Protein AF-A0A7W1CA05-F1 (afdb_monomer_lite)

Secondary structure (DSSP, 8-state):
----TGGGT-----TTSTTTTGGG-STTSPPHHHHHHHHHHHHHHHHHHHHHHHHHHHHT--THHHHS---TT-S-TTS--THHHHHHHHHHHHHHTTTT--

Structure (mmCIF, N/CA/C/O backbone):
data_AF-A0A7W1CA05-F1
#
_entry.id   AF-A0A7W1CA05-F1
#
loop_
_atom_site.group_PDB
_atom_site.id
_atom_site.type_symbol
_atom_site.label_atom_id
_atom_site.label_alt_id
_atom_site.label_comp_id
_atom_site.label_asym_id
_atom_site.label_entity_id
_atom_site.label_seq_id
_atom_site.pdbx_PDB_ins_code
_atom_site.Cartn_x
_atom_site.Cartn_y
_atom_site.Cartn_z
_atom_site.occupancy
_atom_site.B_iso_or_equiv
_atom_site.auth_seq_id
_atom_site.auth_comp_id
_atom_site.auth_asym_id
_atom_site.auth_atom_id
_atom_site.pdbx_PDB_model_num
ATOM 1 N N . GLY A 1 1 ? 8.935 6.451 24.392 1.00 70.25 1 GLY A N 1
ATOM 2 C CA . GLY A 1 1 ? 7.791 5.521 24.387 1.00 70.25 1 GLY A CA 1
ATOM 3 C C . GLY A 1 1 ? 8.316 4.125 24.158 1.00 70.25 1 GLY A C 1
ATOM 4 O O . GLY A 1 1 ? 8.818 3.866 23.077 1.00 70.25 1 GLY A O 1
ATOM 5 N N . HIS A 1 2 ? 8.286 3.274 25.184 1.00 82.38 2 HIS A N 1
ATOM 6 C CA . HIS A 1 2 ? 8.896 1.938 25.146 1.00 82.38 2 HIS A CA 1
ATOM 7 C C . HIS A 1 2 ? 7.951 0.838 24.633 1.00 82.38 2 HIS A C 1
ATOM 9 O O . HIS A 1 2 ? 8.392 -0.291 24.457 1.00 82.38 2 HIS A O 1
ATOM 15 N N . GLY A 1 3 ? 6.674 1.142 24.365 1.00 87.56 3 GLY A N 1
ATOM 16 C CA . GLY A 1 3 ? 5.739 0.153 23.835 1.00 87.56 3 GLY A CA 1
ATOM 17 C C . GLY A 1 3 ? 4.300 0.642 23.695 1.00 87.56 3 GLY A C 1
ATOM 18 O O . GLY A 1 3 ? 3.984 1.804 23.945 1.00 87.56 3 GLY A O 1
ATOM 19 N N . GLY A 1 4 ? 3.450 -0.295 23.286 1.00 88.56 4 GLY A N 1
ATOM 20 C CA . GLY A 1 4 ? 2.000 -0.190 23.147 1.00 88.56 4 GLY A CA 1
ATOM 21 C C . GLY A 1 4 ? 1.459 -1.535 22.656 1.00 88.56 4 GLY A C 1
ATOM 22 O O . GLY A 1 4 ? 2.209 -2.287 22.033 1.00 88.56 4 GLY A O 1
ATOM 23 N N . CYS A 1 5 ? 0.189 -1.849 22.931 1.00 90.50 5 CYS A N 1
ATOM 24 C CA . CYS A 1 5 ? -0.400 -3.162 22.626 1.00 90.50 5 CYS A CA 1
ATOM 25 C C . CYS A 1 5 ? -0.138 -3.567 21.165 1.00 90.50 5 CYS A C 1
ATOM 27 O O . CYS A 1 5 ? 0.569 -4.539 20.918 1.00 90.50 5 CYS A O 1
ATOM 29 N N . MET A 1 6 ? -0.570 -2.733 20.209 1.00 90.25 6 MET A N 1
ATOM 30 C CA . MET A 1 6 ? -0.407 -2.995 18.770 1.00 90.25 6 MET A CA 1
ATOM 31 C C . MET A 1 6 ? 1.051 -2.962 18.300 1.00 90.25 6 MET A C 1
ATOM 33 O O . MET A 1 6 ? 1.402 -3.640 17.339 1.00 90.25 6 MET A O 1
ATOM 37 N N . GLN A 1 7 ? 1.912 -2.189 18.967 1.00 91.06 7 GLN A N 1
ATOM 38 C CA . GLN A 1 7 ? 3.330 -2.084 18.610 1.00 91.06 7 GLN A CA 1
ATOM 39 C C . GLN A 1 7 ? 4.095 -3.371 18.952 1.00 91.06 7 GLN A C 1
ATOM 41 O O . GLN A 1 7 ? 4.997 -3.757 18.216 1.00 91.06 7 GLN A O 1
ATOM 46 N N . MET A 1 8 ? 3.710 -4.043 20.041 1.00 91.94 8 MET A N 1
ATOM 47 C CA . MET A 1 8 ? 4.299 -5.312 20.485 1.00 91.94 8 MET A CA 1
ATOM 48 C C . MET A 1 8 ? 3.576 -6.546 19.919 1.00 91.94 8 MET A C 1
ATOM 50 O O . MET A 1 8 ? 3.854 -7.665 20.338 1.00 91.94 8 MET A O 1
ATOM 54 N N . GLY A 1 9 ? 2.640 -6.359 18.982 1.00 90.19 9 GLY A N 1
ATOM 55 C CA . GLY A 1 9 ? 1.868 -7.450 18.376 1.00 90.19 9 GLY A CA 1
ATOM 56 C C . GLY A 1 9 ? 0.674 -7.941 19.202 1.00 90.19 9 GLY A C 1
ATOM 57 O O . GLY A 1 9 ? 0.046 -8.926 18.826 1.00 90.19 9 GLY A O 1
ATOM 58 N N . GLY A 1 10 ? 0.328 -7.266 20.300 1.00 90.00 10 GLY A N 1
ATOM 59 C CA . GLY A 1 10 ? -0.919 -7.499 21.025 1.00 90.00 10 GLY A CA 1
ATOM 60 C C . GLY A 1 10 ? -2.106 -6.831 20.328 1.00 90.00 10 GLY A C 1
ATOM 61 O O . GLY A 1 10 ? -1.996 -5.709 19.835 1.00 90.00 10 GLY A O 1
ATOM 62 N N . ILE A 1 11 ? -3.259 -7.498 20.309 1.00 88.56 11 ILE A N 1
ATOM 63 C CA . ILE A 1 11 ? -4.492 -6.927 19.756 1.00 88.56 11 ILE A CA 1
ATOM 64 C C . ILE A 1 11 ? -4.993 -5.748 20.602 1.00 88.56 11 ILE A C 1
ATOM 66 O O . ILE A 1 11 ? -4.877 -5.731 21.829 1.00 88.56 11 ILE A O 1
ATOM 70 N N . CYS A 1 12 ? -5.571 -4.744 19.948 1.00 88.88 12 CYS A N 1
ATOM 71 C CA . CYS A 1 12 ? -6.242 -3.650 20.632 1.00 88.88 12 CYS A CA 1
ATOM 72 C C . CYS A 1 12 ? -7.631 -4.124 21.052 1.00 88.88 12 CYS A C 1
ATOM 74 O O . CYS A 1 12 ? -8.501 -4.310 20.207 1.00 88.88 12 CYS A O 1
ATOM 76 N N . ILE A 1 13 ? -7.837 -4.286 22.356 1.00 90.19 13 ILE A N 1
ATOM 77 C CA . ILE A 1 13 ? -9.132 -4.688 22.922 1.00 90.19 13 ILE A CA 1
ATOM 78 C C . ILE A 1 13 ? -10.054 -3.497 23.214 1.00 90.19 13 ILE A C 1
ATOM 80 O O . ILE A 1 13 ? -11.155 -3.683 23.712 1.00 90.19 13 ILE A O 1
ATOM 84 N N . GLY A 1 14 ? -9.599 -2.265 22.958 1.00 90.31 14 GLY A N 1
ATOM 85 C CA . GLY A 1 14 ? -10.394 -1.064 23.212 1.00 90.31 14 GLY A CA 1
ATOM 86 C C . GLY A 1 14 ? -10.651 -0.784 24.697 1.00 90.31 14 GLY A C 1
ATOM 87 O O . GLY A 1 14 ? -11.715 -0.274 25.026 1.00 90.31 14 GLY A O 1
ATOM 88 N N . CYS A 1 15 ? -9.693 -1.068 25.594 1.00 91.25 15 CYS A N 1
ATOM 89 C CA . CYS A 1 15 ? -9.857 -0.891 27.050 1.00 91.25 15 CYS A CA 1
ATOM 90 C C . CYS A 1 15 ? -10.189 0.547 27.494 1.00 91.25 15 CYS A C 1
ATOM 92 O O . CYS A 1 15 ? -10.632 0.757 28.617 1.00 91.25 15 CYS A O 1
ATOM 94 N N . THR A 1 16 ? -9.980 1.536 26.624 1.00 93.75 16 THR A N 1
ATOM 95 C CA . THR A 1 16 ? -10.301 2.949 26.861 1.00 93.75 16 THR A CA 1
ATOM 96 C C . THR A 1 16 ? -11.677 3.362 26.333 1.00 93.75 16 THR A C 1
ATOM 98 O O . THR A 1 16 ? -12.054 4.524 26.466 1.00 93.75 16 THR A O 1
ATOM 101 N N . MET A 1 17 ? -12.434 2.451 25.713 1.00 95.69 17 MET A N 1
ATOM 102 C CA . MET A 1 17 ? -13.758 2.745 25.167 1.00 95.69 17 MET A CA 1
ATOM 103 C C . MET A 1 17 ? -14.868 2.381 26.167 1.00 95.69 17 MET A C 1
ATOM 105 O O . MET A 1 17 ? -14.802 1.328 26.796 1.00 95.69 17 MET A O 1
ATOM 109 N N . PRO A 1 18 ? -15.942 3.186 26.279 1.00 90.31 18 PRO A N 1
ATOM 110 C CA . PRO A 1 18 ? -16.995 2.987 27.285 1.00 90.31 18 PRO A CA 1
ATOM 111 C C . PRO A 1 18 ? -17.864 1.739 27.056 1.00 90.31 18 PRO A C 1
ATOM 113 O O . PRO A 1 18 ? -18.605 1.337 27.942 1.00 90.31 18 PRO A O 1
ATOM 116 N N . GLY A 1 19 ? -17.808 1.135 25.865 1.00 87.00 19 GLY A N 1
ATOM 117 C CA . GLY A 1 19 ? -18.539 -0.093 25.520 1.00 87.00 19 GLY A CA 1
ATOM 118 C C . GLY A 1 19 ? -17.759 -1.386 25.774 1.00 87.00 19 GLY A C 1
ATOM 119 O O . GLY A 1 19 ? -18.186 -2.449 25.326 1.00 87.00 19 GLY A O 1
ATOM 120 N N . PHE A 1 20 ? -16.597 -1.297 26.419 1.00 86.75 20 PHE A N 1
ATOM 121 C CA . PHE A 1 20 ? -15.800 -2.448 26.821 1.00 86.75 20 PHE A CA 1
ATOM 122 C C . PHE A 1 20 ? -16.425 -3.103 28.066 1.00 86.75 20 PHE A C 1
ATOM 124 O O . PHE A 1 20 ? -16.749 -2.374 29.003 1.00 86.75 20 PHE A O 1
ATOM 131 N N . PRO A 1 21 ? -16.596 -4.438 28.140 1.00 88.19 21 PRO A N 1
ATOM 132 C CA . PRO A 1 21 ? -16.153 -5.491 27.212 1.00 88.19 21 PRO A CA 1
ATOM 133 C C . PRO A 1 21 ? -17.224 -5.988 26.219 1.00 88.19 21 PRO A C 1
ATOM 135 O O . PRO A 1 21 ? -16.912 -6.770 25.325 1.00 88.19 21 PRO A O 1
ATOM 138 N N . ASP A 1 22 ? -18.474 -5.552 26.365 1.00 89.12 22 ASP A N 1
ATOM 139 C CA . ASP A 1 22 ? -19.636 -6.146 25.693 1.00 89.12 22 ASP A CA 1
ATOM 140 C C . ASP A 1 22 ? -19.581 -6.006 24.161 1.00 89.12 22 ASP A C 1
ATOM 142 O O . ASP A 1 22 ? -19.670 -6.991 23.427 1.00 89.12 22 ASP A O 1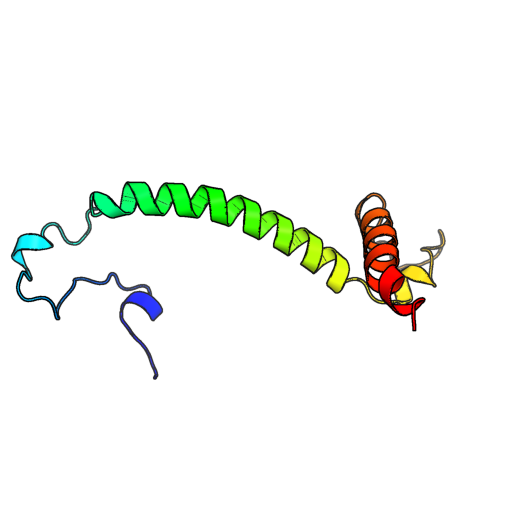
ATOM 146 N N . LYS A 1 23 ? -19.280 -4.799 23.663 1.00 83.31 23 LYS A N 1
ATOM 147 C CA . LYS A 1 23 ? -19.214 -4.511 22.216 1.00 83.31 23 LYS A CA 1
ATOM 148 C C . LYS A 1 23 ? -17.975 -5.067 21.510 1.00 83.31 23 LYS A C 1
ATOM 150 O O . LYS A 1 23 ? -17.890 -4.988 20.287 1.00 83.31 23 LYS A O 1
ATOM 155 N N . PHE A 1 24 ? -17.012 -5.579 22.273 1.00 81.50 24 PHE A N 1
ATOM 156 C CA . PHE A 1 24 ? -15.770 -6.171 21.769 1.00 81.50 24 PHE A CA 1
ATOM 157 C C . PHE A 1 24 ? -15.723 -7.686 21.982 1.00 81.50 24 PHE A C 1
ATOM 159 O O . PHE A 1 24 ? -14.716 -8.317 21.670 1.00 81.50 24 PHE A O 1
ATOM 166 N N . SER A 1 25 ? -16.795 -8.281 22.510 1.00 79.38 25 SER A N 1
ATOM 167 C CA . SER A 1 25 ? -16.933 -9.729 22.587 1.00 79.38 25 SER A CA 1
ATOM 168 C C . SER A 1 25 ? -17.456 -10.261 21.244 1.00 79.38 25 SER A C 1
ATOM 170 O O . SER A 1 25 ? -18.418 -9.702 20.714 1.00 79.38 25 SER A O 1
ATOM 172 N N . PRO A 1 26 ? -16.847 -11.300 20.640 1.00 86.62 26 PRO A N 1
ATOM 173 C CA . PRO A 1 26 ? -15.625 -12.025 21.008 1.00 86.62 26 PRO A CA 1
ATOM 174 C C . PRO A 1 26 ? -14.322 -11.298 20.606 1.00 86.62 26 PRO A C 1
ATOM 176 O O . PRO A 1 26 ? -14.140 -10.911 19.457 1.00 86.62 26 PRO A O 1
ATOM 179 N N . ILE A 1 27 ? -13.367 -11.203 21.543 1.00 81.31 27 ILE A N 1
ATOM 180 C CA . ILE A 1 27 ? -12.140 -10.382 21.412 1.00 81.31 27 ILE A CA 1
ATOM 181 C C . ILE A 1 27 ? -11.217 -10.829 20.263 1.00 81.31 27 ILE A C 1
ATOM 183 O O . ILE A 1 27 ? -10.505 -10.014 19.679 1.00 81.31 27 ILE A O 1
ATOM 187 N N . TYR A 1 28 ? -11.199 -12.127 19.961 1.00 84.69 28 TYR A N 1
ATOM 188 C CA . TYR A 1 28 ? -10.311 -12.714 18.952 1.00 84.69 28 TYR A CA 1
ATOM 189 C C . TYR A 1 28 ? -10.944 -12.820 17.565 1.00 84.69 28 TYR A C 1
ATOM 191 O O . TYR A 1 28 ? -10.262 -13.223 16.624 1.00 84.69 28 TYR A O 1
ATOM 199 N N . GLU A 1 29 ? -12.225 -12.476 17.430 1.00 86.19 29 GLU A N 1
ATOM 200 C CA . GLU A 1 29 ? -12.898 -12.527 16.141 1.00 86.19 29 GLU A CA 1
ATOM 201 C C . GLU A 1 29 ? -12.640 -11.248 15.349 1.00 86.19 29 GLU A C 1
ATOM 203 O O . GLU A 1 29 ? -12.462 -10.155 15.894 1.00 86.19 29 GLU A O 1
ATOM 208 N N . THR A 1 30 ? -12.602 -11.389 14.029 1.00 83.31 30 THR A N 1
ATOM 209 C CA . THR A 1 30 ? -12.292 -10.266 13.152 1.00 83.31 30 THR A CA 1
ATOM 210 C C . THR A 1 30 ? -13.468 -9.285 13.173 1.00 83.31 30 THR A C 1
ATOM 212 O O . THR A 1 30 ? -14.579 -9.674 12.807 1.00 83.31 30 THR A O 1
ATOM 215 N N . PRO A 1 31 ? -13.285 -8.004 13.554 1.00 84.00 31 PRO A N 1
ATOM 216 C CA . PRO A 1 31 ? -14.405 -7.075 13.583 1.00 84.00 31 PRO A CA 1
ATOM 217 C C . PRO A 1 31 ? -14.943 -6.886 12.158 1.00 84.00 31 PRO A C 1
ATOM 219 O O . PRO A 1 31 ? -14.145 -6.750 11.222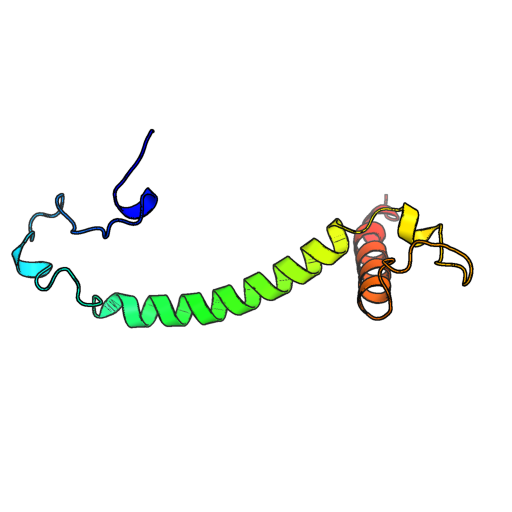 1.00 84.00 31 PRO A O 1
ATOM 222 N N . PRO A 1 32 ? -16.271 -6.824 11.957 1.00 81.88 32 PRO A N 1
ATOM 223 C CA . PRO A 1 32 ? -16.878 -6.895 10.625 1.00 81.88 32 PRO A CA 1
ATOM 224 C C . PRO A 1 32 ? -16.402 -5.775 9.686 1.00 81.88 32 PRO A C 1
ATOM 226 O O . PRO A 1 32 ? -16.190 -6.001 8.496 1.00 81.88 32 PRO A O 1
ATOM 229 N N . GLY A 1 33 ? -16.129 -4.578 10.220 1.00 84.56 33 GLY A N 1
ATOM 230 C CA . GLY A 1 33 ? -15.581 -3.460 9.442 1.00 84.56 33 GLY A CA 1
ATOM 231 C C . GLY A 1 33 ? -14.117 -3.636 9.011 1.00 84.56 33 GLY A C 1
ATOM 232 O O . GLY A 1 33 ? -13.683 -3.022 8.036 1.00 84.56 33 GLY A O 1
ATOM 233 N N . SER A 1 34 ? -13.347 -4.489 9.693 1.00 85.19 34 SER A N 1
ATOM 234 C CA . SER A 1 34 ? -11.938 -4.715 9.351 1.00 85.19 34 SER A CA 1
ATOM 235 C C . SER A 1 34 ? -11.748 -5.594 8.122 1.00 85.19 34 SER A C 1
ATOM 237 O O . SER A 1 34 ? -10.719 -5.482 7.463 1.00 85.19 34 SER A O 1
ATOM 239 N N . LEU A 1 35 ? -12.729 -6.422 7.758 1.00 86.69 35 LEU A N 1
ATOM 240 C CA . LEU A 1 35 ? -12.654 -7.248 6.551 1.00 86.69 35 LEU A CA 1
ATOM 241 C C . LEU A 1 35 ? -12.603 -6.376 5.289 1.00 86.69 35 LEU A C 1
ATOM 243 O O . LEU A 1 35 ? -11.755 -6.582 4.416 1.00 86.69 35 LEU A O 1
ATOM 247 N N . LEU A 1 36 ? -13.460 -5.352 5.227 1.00 88.88 36 LEU A N 1
ATOM 248 C CA . LEU A 1 36 ? -13.519 -4.424 4.098 1.00 88.88 36 LEU A CA 1
ATOM 249 C C . LEU A 1 36 ? -12.229 -3.601 3.973 1.00 88.88 36 LEU A C 1
ATOM 251 O O . LEU A 1 36 ? -11.640 -3.505 2.889 1.00 88.88 36 LEU A O 1
ATOM 255 N N . SER A 1 37 ? -11.763 -3.031 5.086 1.00 85.69 37 SER A N 1
ATOM 256 C CA . SER A 1 37 ? -10.555 -2.204 5.092 1.00 85.69 37 SER A CA 1
ATOM 257 C C . SER A 1 37 ? -9.293 -3.032 4.850 1.00 85.69 37 SER A C 1
ATOM 259 O O . SER A 1 37 ? -8.432 -2.603 4.084 1.00 85.69 37 SER A O 1
ATOM 261 N N . SER A 1 38 ? -9.206 -4.249 5.398 1.00 88.19 38 SER A N 1
ATOM 262 C CA . SER A 1 38 ? -8.069 -5.155 5.188 1.00 88.19 38 SER A CA 1
ATOM 263 C C . SER A 1 38 ? -7.923 -5.553 3.727 1.00 88.19 38 SER A C 1
ATOM 265 O O . SER A 1 38 ? -6.815 -5.548 3.192 1.00 88.19 38 SER A O 1
ATOM 267 N N . ASN A 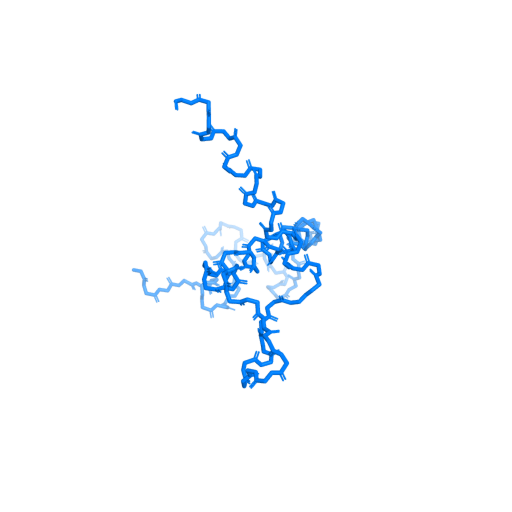1 39 ? -9.027 -5.872 3.053 1.00 89.62 39 ASN A N 1
ATOM 268 C CA . ASN A 1 39 ? -8.983 -6.257 1.645 1.00 89.62 39 ASN A CA 1
ATOM 269 C C . ASN A 1 39 ? -8.605 -5.074 0.752 1.00 89.62 39 ASN A C 1
ATOM 271 O O . ASN A 1 39 ? -7.722 -5.203 -0.097 1.00 89.62 39 ASN A O 1
ATOM 275 N N . THR A 1 40 ? -9.176 -3.899 1.013 1.00 91.06 40 THR A N 1
ATOM 276 C CA . THR A 1 40 ? -8.815 -2.672 0.288 1.00 91.06 40 THR A CA 1
ATOM 277 C C . THR A 1 40 ? -7.336 -2.320 0.486 1.00 91.06 40 THR A C 1
ATOM 279 O O . THR A 1 40 ? -6.612 -2.057 -0.477 1.00 91.06 40 THR A O 1
ATOM 282 N N . ALA A 1 41 ? -6.849 -2.390 1.727 1.00 90.69 41 ALA A N 1
ATOM 283 C CA . ALA A 1 41 ? -5.455 -2.124 2.059 1.00 90.69 41 ALA A CA 1
ATOM 284 C C . ALA A 1 41 ? -4.493 -3.143 1.432 1.00 90.69 41 ALA A C 1
ATOM 286 O O . ALA A 1 41 ? -3.392 -2.766 1.033 1.00 90.69 41 ALA A O 1
ATOM 287 N N . ARG A 1 42 ? -4.888 -4.416 1.293 1.00 91.56 42 ARG A N 1
ATOM 288 C CA . ARG A 1 42 ? -4.079 -5.438 0.604 1.00 91.56 42 ARG A CA 1
ATOM 289 C C . ARG A 1 42 ? -3.899 -5.120 -0.874 1.00 91.56 42 ARG A C 1
ATOM 291 O O . ARG A 1 42 ? -2.777 -5.205 -1.366 1.00 91.56 42 ARG A O 1
ATOM 298 N N . VAL A 1 43 ? -4.965 -4.722 -1.566 1.00 93.62 43 VAL A N 1
ATOM 299 C CA . VAL A 1 43 ? -4.901 -4.383 -2.996 1.00 93.62 43 VAL A CA 1
ATOM 300 C C . VAL A 1 43 ? -4.035 -3.142 -3.214 1.00 93.62 43 VAL A C 1
ATOM 302 O O . VAL A 1 43 ? -3.047 -3.194 -3.951 1.00 93.62 43 VAL A O 1
ATOM 305 N N . ALA A 1 44 ? -4.342 -2.047 -2.513 1.00 94.19 44 ALA A N 1
ATOM 306 C CA . ALA A 1 44 ? -3.578 -0.806 -2.626 1.00 94.19 44 ALA A CA 1
ATOM 307 C C . ALA A 1 44 ? -2.117 -0.995 -2.177 1.00 94.19 44 ALA A C 1
ATOM 309 O O . ALA A 1 44 ? -1.179 -0.549 -2.842 1.00 94.19 44 ALA A O 1
ATOM 310 N N . GLY A 1 45 ? -1.912 -1.709 -1.069 1.00 92.75 45 GLY A N 1
ATOM 311 C CA . GLY A 1 45 ? -0.598 -2.018 -0.518 1.00 92.75 45 GLY A CA 1
ATOM 312 C C . GLY A 1 45 ? 0.241 -2.905 -1.434 1.00 92.75 45 GLY A C 1
ATOM 313 O O . GLY A 1 45 ? 1.442 -2.672 -1.554 1.00 92.75 45 GLY A O 1
ATOM 314 N N . GLY A 1 46 ? -0.370 -3.874 -2.121 1.00 95.06 46 GLY A N 1
ATOM 315 C CA . GLY A 1 46 ? 0.307 -4.723 -3.102 1.00 95.06 46 GLY A CA 1
ATOM 316 C C . GLY A 1 46 ? 0.858 -3.913 -4.274 1.00 95.06 46 GLY A C 1
ATOM 317 O O . GLY A 1 46 ? 2.041 -4.025 -4.608 1.00 95.06 46 GLY A O 1
ATOM 318 N N . PHE A 1 47 ? 0.037 -3.020 -4.832 1.00 95.19 47 PHE A N 1
ATOM 319 C CA . PHE A 1 47 ? 0.462 -2.116 -5.900 1.00 95.19 47 PHE A CA 1
ATOM 320 C C . PHE A 1 47 ? 1.579 -1.165 -5.442 1.00 95.19 47 PHE A C 1
ATOM 322 O O . PHE A 1 47 ? 2.637 -1.078 -6.073 1.00 95.19 47 PHE A O 1
ATOM 329 N N . MET A 1 48 ? 1.393 -0.508 -4.292 1.00 94.25 48 MET A N 1
ATOM 330 C CA . MET A 1 48 ? 2.391 0.404 -3.725 1.00 94.25 48 MET A CA 1
ATOM 331 C C . MET A 1 48 ? 3.717 -0.292 -3.410 1.00 94.25 48 MET A C 1
ATOM 333 O O . MET A 1 48 ? 4.783 0.280 -3.648 1.00 94.25 48 MET A O 1
ATOM 337 N N . ARG A 1 49 ? 3.679 -1.532 -2.910 1.00 94.50 49 ARG A N 1
ATOM 338 C CA . ARG A 1 49 ? 4.884 -2.315 -2.618 1.00 94.50 49 ARG A CA 1
ATOM 339 C C . ARG A 1 49 ? 5.663 -2.609 -3.897 1.00 94.50 49 ARG A C 1
ATOM 341 O O . ARG A 1 49 ? 6.864 -2.364 -3.928 1.00 94.50 49 ARG A O 1
ATOM 348 N N . ARG A 1 50 ? 4.980 -2.997 -4.980 1.00 91.75 50 ARG A N 1
ATOM 349 C CA . ARG A 1 50 ? 5.640 -3.268 -6.264 1.00 91.75 50 ARG A CA 1
ATOM 350 C C . ARG A 1 50 ? 6.325 -2.035 -6.846 1.00 91.75 50 ARG A C 1
ATOM 352 O O . ARG A 1 50 ? 7.466 -2.141 -7.293 1.00 91.75 50 ARG A O 1
ATOM 359 N N . MET A 1 51 ? 5.656 -0.881 -6.823 1.00 91.06 51 MET A N 1
ATOM 360 C CA . MET A 1 51 ? 6.261 0.382 -7.263 1.00 91.06 51 MET A CA 1
ATOM 361 C C . MET A 1 51 ? 7.474 0.744 -6.405 1.00 91.06 51 MET A C 1
ATOM 363 O O . MET A 1 51 ? 8.531 1.085 -6.933 1.00 91.06 51 MET A O 1
ATOM 367 N N . ARG A 1 52 ? 7.352 0.604 -5.078 1.00 91.50 52 ARG A N 1
ATOM 368 C CA . ARG A 1 52 ? 8.454 0.868 -4.150 1.00 91.50 52 ARG A CA 1
ATOM 369 C C . ARG A 1 52 ? 9.641 -0.062 -4.400 1.00 91.50 52 ARG A C 1
ATOM 371 O O . ARG A 1 52 ? 10.772 0.400 -4.302 1.00 91.50 52 ARG A O 1
ATOM 378 N N . ASP A 1 53 ? 9.413 -1.318 -4.767 1.00 90.25 53 ASP A N 1
ATOM 379 C CA . ASP A 1 53 ? 10.485 -2.259 -5.107 1.00 90.25 53 ASP A CA 1
ATOM 380 C C . ASP A 1 53 ? 11.221 -1.870 -6.392 1.00 90.25 53 ASP A C 1
ATOM 382 O O . ASP A 1 53 ? 12.445 -1.974 -6.439 1.00 90.25 53 ASP A O 1
ATOM 386 N N . VAL A 1 54 ? 10.513 -1.359 -7.409 1.00 86.88 54 VAL A N 1
ATOM 387 C CA . VAL A 1 54 ? 11.156 -0.810 -8.619 1.00 86.88 54 VAL A CA 1
ATOM 388 C C . VAL A 1 54 ? 12.040 0.380 -8.253 1.00 86.88 54 VAL A C 1
ATOM 390 O O . VAL A 1 54 ? 13.214 0.400 -8.612 1.00 86.88 54 VAL A O 1
ATOM 393 N N . SER A 1 55 ? 11.518 1.328 -7.470 1.00 87.56 55 SER A N 1
ATOM 394 C CA . SER A 1 55 ? 12.309 2.473 -7.008 1.00 87.56 55 SER A CA 1
ATOM 395 C C . SER A 1 55 ? 13.485 2.062 -6.119 1.00 87.56 55 SER A C 1
ATOM 397 O O . SER A 1 55 ? 14.531 2.697 -6.158 1.00 87.56 55 SER A O 1
ATOM 399 N N . ARG A 1 56 ? 13.343 1.014 -5.300 1.00 88.19 56 ARG A N 1
ATOM 400 C CA . ARG A 1 56 ? 14.443 0.475 -4.483 1.00 88.19 56 ARG A CA 1
ATOM 401 C C . ARG A 1 56 ? 15.519 -0.169 -5.349 1.00 88.19 56 ARG A C 1
ATOM 403 O O . ARG A 1 56 ? 16.692 0.026 -5.064 1.00 88.19 56 ARG A O 1
ATOM 410 N N . ALA A 1 57 ? 15.136 -0.919 -6.381 1.00 84.25 57 ALA A N 1
ATOM 411 C CA . ALA A 1 57 ? 16.083 -1.535 -7.307 1.00 84.25 57 ALA A CA 1
ATOM 412 C C . ALA A 1 57 ? 16.906 -0.477 -8.057 1.00 84.25 57 ALA A C 1
ATOM 414 O O . ALA A 1 57 ? 18.119 -0.622 -8.158 1.00 84.25 57 ALA A O 1
ATOM 415 N N . ASP A 1 58 ? 16.253 0.598 -8.504 1.00 83.25 58 ASP A N 1
ATOM 416 C CA . ASP A 1 58 ? 16.902 1.752 -9.131 1.00 83.25 58 ASP A CA 1
ATOM 417 C C . ASP A 1 58 ? 17.840 2.490 -8.160 1.00 83.25 58 ASP A C 1
ATOM 419 O O . ASP A 1 58 ? 19.016 2.667 -8.449 1.00 83.25 58 ASP A O 1
ATOM 423 N N . LYS A 1 59 ? 17.370 2.827 -6.951 1.00 84.88 59 LYS A N 1
ATOM 424 C CA . LYS A 1 59 ? 18.186 3.528 -5.938 1.00 84.88 59 LYS A CA 1
ATOM 425 C C . LYS A 1 59 ? 19.340 2.703 -5.377 1.00 84.88 59 LYS A C 1
ATOM 427 O O . LYS A 1 59 ? 20.316 3.267 -4.894 1.00 84.88 59 LYS A O 1
ATOM 432 N N . ASN A 1 60 ? 19.235 1.378 -5.415 1.00 85.06 60 ASN A N 1
ATOM 433 C CA . ASN A 1 60 ? 20.341 0.493 -5.068 1.00 85.06 60 ASN A CA 1
ATOM 434 C C . ASN A 1 60 ? 21.399 0.425 -6.179 1.00 85.06 60 ASN A C 1
ATOM 436 O O . ASN A 1 60 ? 22.415 -0.233 -5.974 1.00 85.06 60 ASN A O 1
ATOM 440 N N . MET A 1 61 ? 21.185 1.072 -7.332 1.00 77.62 61 MET A N 1
ATOM 441 C CA . MET A 1 61 ? 22.132 1.153 -8.438 1.00 77.62 61 MET A CA 1
ATOM 442 C C . MET A 1 61 ? 23.019 2.401 -8.285 1.00 77.62 61 MET A C 1
ATOM 444 O O . MET A 1 61 ? 22.562 3.536 -8.266 1.00 77.62 61 MET A O 1
ATOM 448 N N . SER A 1 62 ? 24.319 2.174 -8.133 1.00 75.75 62 SER A N 1
ATOM 449 C CA . SER A 1 62 ? 25.381 3.174 -8.098 1.00 75.75 62 SER A CA 1
ATOM 450 C C . SER A 1 62 ? 25.964 3.431 -9.492 1.00 75.75 62 SER A C 1
ATOM 452 O O . SER A 1 62 ? 25.971 2.545 -10.352 1.00 75.75 62 SER A O 1
ATOM 454 N N . THR A 1 63 ? 26.563 4.611 -9.671 1.00 74.94 63 THR A N 1
ATOM 455 C CA . THR A 1 63 ? 27.235 5.067 -10.907 1.00 74.94 63 THR A CA 1
ATOM 456 C C . THR A 1 63 ? 28.338 4.127 -11.405 1.00 74.94 63 THR A C 1
ATOM 458 O O . THR A 1 63 ? 28.684 4.131 -12.589 1.00 74.94 63 THR A O 1
ATOM 461 N N . ARG A 1 64 ? 28.876 3.275 -10.521 1.00 73.56 64 ARG A N 1
ATOM 462 C CA . ARG A 1 64 ? 29.832 2.220 -10.874 1.00 73.56 64 ARG A CA 1
ATOM 463 C C . ARG A 1 64 ? 29.251 1.262 -11.913 1.00 73.56 64 ARG A C 1
ATOM 465 O O . ARG A 1 64 ? 29.945 0.912 -12.857 1.00 73.56 64 ARG A O 1
ATOM 472 N N . TRP A 1 65 ? 27.979 0.883 -11.789 1.00 73.25 65 TRP A N 1
ATOM 473 C CA . TRP A 1 65 ? 27.336 -0.074 -12.702 1.00 73.25 65 TRP A CA 1
ATOM 474 C C . TRP A 1 65 ? 26.901 0.531 -14.049 1.00 73.25 65 TRP A C 1
ATOM 476 O O . TRP A 1 65 ? 26.542 -0.218 -14.970 1.00 73.25 65 TRP A O 1
ATOM 486 N N . ASP A 1 66 ? 26.981 1.857 -14.192 1.00 72.69 66 ASP A N 1
ATOM 487 C CA . ASP A 1 66 ? 26.834 2.552 -15.474 1.00 72.69 66 ASP A CA 1
ATOM 488 C C . ASP A 1 66 ? 28.144 2.599 -16.259 1.00 72.69 66 ASP A C 1
ATOM 490 O O . ASP A 1 66 ? 28.139 2.318 -17.458 1.00 72.69 66 ASP A O 1
ATOM 494 N N . ARG A 1 67 ? 29.260 2.915 -15.584 1.00 68.75 67 ARG A N 1
ATOM 495 C CA . ARG A 1 67 ? 30.590 3.046 -16.208 1.00 68.75 67 ARG A CA 1
ATOM 496 C C . ARG A 1 67 ? 31.275 1.701 -16.437 1.00 68.75 67 ARG A C 1
ATOM 498 O O . ARG A 1 67 ? 31.821 1.465 -17.510 1.00 68.75 67 ARG A O 1
ATOM 505 N N . ASP A 1 68 ? 31.216 0.806 -15.455 1.00 65.88 68 ASP A N 1
ATOM 506 C CA . ASP A 1 68 ? 31.773 -0.539 -15.557 1.00 65.88 68 ASP A CA 1
ATOM 507 C C . ASP A 1 68 ? 30.708 -1.494 -16.109 1.00 65.88 68 ASP A C 1
ATOM 509 O O . ASP A 1 68 ? 29.951 -2.133 -15.372 1.00 65.88 68 ASP A O 1
ATOM 513 N N . ALA A 1 69 ? 30.627 -1.608 -17.437 1.00 58.19 69 ALA A N 1
ATOM 514 C CA . ALA A 1 69 ? 29.900 -2.720 -18.039 1.00 58.19 69 ALA A CA 1
ATOM 515 C C . ALA A 1 69 ? 30.575 -4.043 -17.615 1.00 58.19 69 ALA A C 1
ATOM 517 O O . ALA A 1 69 ? 31.806 -4.131 -17.658 1.00 58.19 69 ALA A O 1
ATOM 518 N N . PRO A 1 70 ? 29.814 -5.075 -17.200 1.00 61.00 70 PRO A N 1
ATOM 519 C CA . PRO A 1 70 ? 30.397 -6.350 -16.806 1.00 61.00 70 PRO A CA 1
ATOM 520 C C . PRO A 1 70 ? 31.061 -6.988 -18.030 1.00 61.00 70 PRO A C 1
ATOM 522 O O . PRO A 1 70 ? 30.388 -7.548 -18.896 1.00 61.00 70 PRO A O 1
ATOM 525 N N . SER A 1 71 ? 32.384 -6.858 -18.123 1.00 65.69 71 SER A N 1
ATOM 526 C CA . SER A 1 71 ? 33.193 -7.567 -19.106 1.00 65.69 71 SER A CA 1
ATOM 527 C C . SER A 1 71 ? 33.164 -9.064 -18.791 1.00 65.69 71 SER A C 1
ATOM 529 O O . SER A 1 71 ? 33.037 -9.461 -17.631 1.00 65.69 71 SER A O 1
ATOM 531 N N . GLY A 1 72 ? 33.286 -9.913 -19.818 1.00 64.69 72 GLY A N 1
ATOM 532 C CA . GLY A 1 72 ? 33.196 -11.378 -19.680 1.00 64.69 72 GLY A CA 1
ATOM 533 C C . GLY A 1 72 ? 34.215 -12.009 -18.718 1.00 64.69 72 GLY A C 1
ATOM 534 O O . GLY A 1 72 ? 34.057 -13.163 -18.337 1.00 64.69 72 GLY A O 1
ATOM 535 N N . TRP A 1 73 ? 35.216 -11.240 -18.284 1.00 66.06 73 TRP A N 1
ATOM 536 C CA . TRP A 1 73 ? 36.314 -11.662 -17.413 1.00 66.06 73 TRP A CA 1
ATOM 537 C C . TRP A 1 73 ? 36.198 -11.151 -15.967 1.00 66.06 73 TRP A C 1
ATOM 539 O O . TRP A 1 73 ? 37.028 -11.488 -15.123 1.00 66.06 73 TRP A O 1
ATOM 549 N N . ARG A 1 74 ? 35.191 -10.326 -15.644 1.00 63.56 74 ARG A N 1
ATOM 550 C CA . ARG A 1 74 ? 35.030 -9.734 -14.305 1.00 63.56 74 ARG A CA 1
ATOM 551 C C . ARG A 1 74 ? 34.345 -10.731 -13.357 1.00 63.56 74 ARG A C 1
ATOM 553 O O . ARG A 1 74 ? 33.307 -11.300 -13.685 1.00 63.56 74 ARG A O 1
ATOM 560 N N . ARG A 1 75 ? 34.900 -10.926 -12.148 1.00 59.72 75 ARG A N 1
ATOM 561 C CA . ARG A 1 75 ? 34.337 -11.825 -11.107 1.00 59.72 75 ARG A CA 1
ATOM 562 C C . ARG A 1 75 ? 32.943 -11.403 -10.622 1.00 59.72 75 ARG A C 1
ATOM 564 O O . ARG A 1 75 ? 32.203 -12.227 -10.090 1.00 59.72 75 ARG A O 1
ATOM 571 N N . GLU A 1 76 ? 32.566 -10.144 -10.823 1.00 63.16 76 GLU A N 1
ATOM 572 C CA . GLU A 1 76 ? 31.251 -9.612 -10.466 1.00 63.16 76 GLU A CA 1
ATOM 573 C C . GLU A 1 76 ? 30.168 -10.019 -11.477 1.00 63.16 76 GLU A C 1
ATOM 575 O O . GLU A 1 76 ? 29.756 -9.258 -12.349 1.00 63.16 76 GLU A O 1
ATOM 580 N N . ARG A 1 77 ? 29.661 -11.250 -11.337 1.00 54.91 77 ARG A N 1
ATOM 581 C CA . ARG A 1 77 ? 28.500 -11.740 -12.106 1.00 54.91 77 ARG A CA 1
ATOM 582 C C . ARG A 1 77 ? 27.167 -11.085 -11.696 1.00 54.91 77 ARG A C 1
ATOM 584 O O . ARG A 1 77 ? 26.152 -11.340 -12.335 1.00 54.91 77 ARG A O 1
ATOM 591 N N . THR A 1 78 ? 27.162 -10.266 -10.644 1.00 59.47 78 THR A N 1
ATOM 592 C CA . THR A 1 78 ? 25.984 -9.687 -9.969 1.00 59.47 78 THR A CA 1
ATOM 593 C C . THR A 1 78 ? 25.626 -8.263 -10.409 1.00 59.47 78 THR A C 1
ATOM 595 O O . THR A 1 78 ? 24.829 -7.599 -9.752 1.00 59.47 78 THR A O 1
ATOM 598 N N . GLY A 1 79 ? 26.185 -7.769 -11.518 1.00 60.88 79 GLY A N 1
ATOM 599 C CA . GLY A 1 79 ? 25.749 -6.493 -12.092 1.00 60.88 79 GLY A CA 1
ATOM 600 C C . GLY A 1 79 ? 24.285 -6.556 -12.571 1.00 60.88 79 GLY A C 1
ATOM 601 O O . GLY A 1 79 ? 23.877 -7.584 -13.119 1.00 60.88 79 GLY A O 1
ATOM 602 N N . PRO A 1 80 ? 23.484 -5.486 -12.402 1.00 66.12 80 PRO A N 1
ATOM 603 C CA . PRO A 1 80 ? 22.101 -5.443 -12.878 1.00 66.12 80 PRO A CA 1
ATOM 604 C C . PRO A 1 80 ? 22.052 -5.680 -14.395 1.00 66.12 80 PRO A C 1
ATOM 606 O O . PRO A 1 80 ? 22.662 -4.953 -15.182 1.00 66.12 80 PRO A O 1
ATOM 609 N N . ARG A 1 81 ? 21.337 -6.731 -14.812 1.00 69.00 81 ARG A N 1
ATOM 610 C CA . ARG A 1 81 ? 21.188 -7.139 -16.216 1.00 69.00 81 ARG A CA 1
ATOM 611 C C . ARG A 1 81 ? 19.756 -6.949 -16.709 1.00 69.00 81 ARG A C 1
ATOM 613 O O . ARG A 1 81 ? 18.800 -6.996 -15.939 1.00 69.00 81 ARG A O 1
ATOM 620 N N . GLY A 1 82 ? 19.623 -6.747 -18.019 1.00 77.38 82 GLY A N 1
ATOM 621 C CA . GLY A 1 82 ? 18.333 -6.693 -18.705 1.00 77.38 82 GLY A CA 1
ATOM 622 C C . GLY A 1 82 ? 17.469 -5.501 -18.286 1.00 77.38 82 GLY A C 1
ATOM 623 O O . GLY A 1 82 ? 17.909 -4.351 -18.338 1.00 77.38 82 GLY A O 1
ATOM 624 N N . ALA A 1 83 ? 16.232 -5.788 -17.878 1.00 76.12 83 ALA A N 1
ATOM 625 C CA . ALA A 1 83 ? 15.190 -4.792 -17.630 1.00 76.12 83 ALA A CA 1
ATOM 626 C C . ALA A 1 83 ? 15.549 -3.768 -16.542 1.00 76.12 83 ALA A C 1
ATOM 628 O O . ALA A 1 83 ? 15.197 -2.602 -16.678 1.00 76.12 83 ALA A O 1
ATOM 629 N N . VAL A 1 84 ? 16.287 -4.164 -15.499 1.00 78.44 84 VAL A N 1
ATOM 630 C CA . VAL A 1 84 ? 16.669 -3.254 -14.402 1.00 78.44 84 VAL A CA 1
ATOM 631 C C . VAL A 1 84 ? 17.605 -2.150 -14.899 1.00 78.44 84 VAL A C 1
ATOM 633 O O . VAL A 1 84 ? 17.409 -0.988 -14.563 1.00 78.44 84 VAL A O 1
ATOM 636 N N 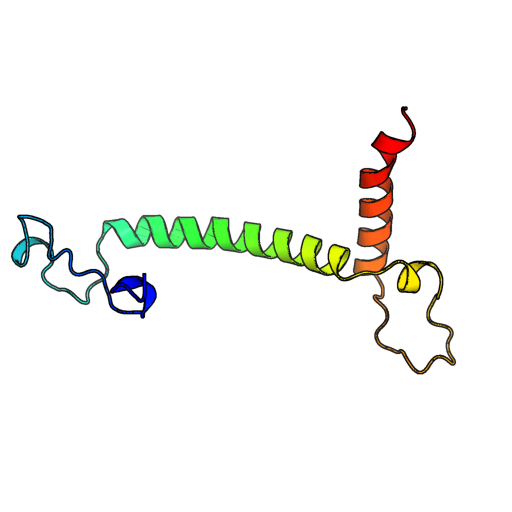. LYS A 1 85 ? 18.570 -2.485 -15.766 1.00 77.88 85 LYS A N 1
ATOM 637 C CA . LYS A 1 85 ? 19.511 -1.505 -16.330 1.00 77.88 85 LYS A CA 1
ATOM 638 C C . LYS A 1 85 ? 18.844 -0.584 -17.357 1.00 77.88 85 LYS A C 1
ATOM 640 O O . LYS A 1 85 ? 19.173 0.597 -17.423 1.00 77.88 85 LYS A O 1
ATOM 645 N N . LEU A 1 86 ? 17.888 -1.103 -18.135 1.00 82.12 86 LEU A N 1
ATOM 646 C CA . LEU A 1 86 ? 17.057 -0.276 -19.017 1.00 82.12 86 LEU A CA 1
ATOM 647 C C . LEU A 1 86 ? 16.205 0.704 -18.210 1.00 82.12 86 LEU A C 1
ATOM 649 O O . LEU A 1 86 ? 16.232 1.897 -18.497 1.00 82.12 86 LEU A O 1
ATOM 653 N N . LEU A 1 87 ? 15.505 0.212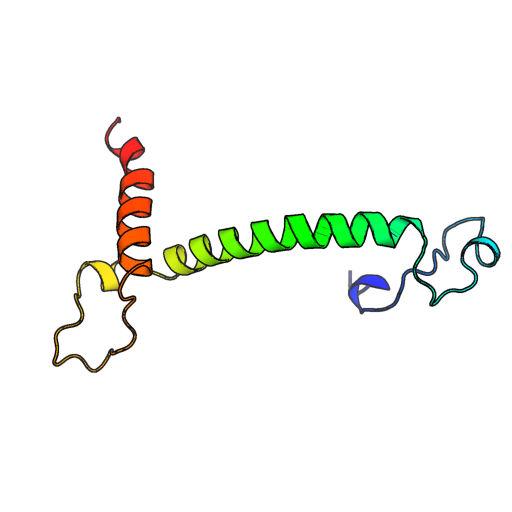 -17.183 1.00 83.19 87 LEU A N 1
ATOM 654 C CA . LEU A 1 87 ? 14.711 1.048 -16.287 1.00 83.19 87 LEU A CA 1
ATOM 655 C C . LEU A 1 87 ? 15.571 2.131 -15.646 1.00 83.19 87 LEU A C 1
ATOM 657 O O . LEU A 1 87 ? 15.190 3.286 -15.749 1.00 83.19 87 LEU A O 1
ATOM 661 N N . HIS A 1 88 ? 16.744 1.792 -15.107 1.00 82.00 88 HIS A N 1
ATOM 662 C CA . HIS A 1 88 ? 17.674 2.764 -14.528 1.00 82.00 88 HIS A CA 1
ATOM 663 C C . HIS A 1 88 ? 18.064 3.868 -15.514 1.00 82.00 88 HIS A C 1
ATOM 665 O O . HIS A 1 88 ? 17.983 5.053 -15.204 1.00 82.00 88 HIS A O 1
ATOM 671 N N . LYS A 1 89 ? 18.396 3.500 -16.756 1.00 82.25 89 LYS A N 1
ATOM 672 C CA . LYS A 1 89 ? 18.759 4.473 -17.794 1.00 82.25 89 LYS A CA 1
ATOM 673 C C . LYS A 1 89 ? 17.591 5.390 -18.170 1.00 82.25 89 LYS A C 1
ATOM 675 O O . LYS A 1 89 ? 17.793 6.585 -18.376 1.00 82.25 89 LYS A O 1
ATOM 680 N N . PHE A 1 90 ? 16.375 4.850 -18.269 1.00 84.88 90 PHE A N 1
ATOM 681 C CA . PHE A 1 90 ? 15.177 5.653 -18.529 1.00 84.88 90 PHE A CA 1
ATOM 682 C C . PHE A 1 90 ? 14.821 6.552 -17.344 1.00 84.88 90 PHE A C 1
ATOM 684 O O . PHE A 1 90 ? 14.523 7.726 -17.553 1.00 84.88 90 PHE A O 1
ATOM 691 N N . TYR A 1 91 ? 14.887 6.022 -16.121 1.00 83.50 91 TYR A N 1
ATOM 692 C CA . TYR A 1 91 ? 14.594 6.758 -14.895 1.00 83.50 91 TYR A CA 1
ATOM 693 C C . TYR A 1 91 ? 15.599 7.890 -14.686 1.00 83.50 91 TYR A C 1
ATOM 695 O O . TYR A 1 91 ? 15.187 9.029 -14.496 1.00 83.50 91 TYR A O 1
ATOM 703 N N . GLY A 1 92 ? 16.897 7.615 -14.849 1.00 81.88 92 GLY A N 1
ATOM 704 C CA . GLY A 1 92 ? 17.953 8.625 -14.811 1.00 81.88 92 GLY A CA 1
ATOM 705 C C . GLY A 1 92 ? 17.772 9.695 -15.889 1.00 81.88 92 GLY A C 1
ATOM 706 O O . GLY A 1 92 ? 17.839 10.886 -15.593 1.00 81.88 92 GLY A O 1
ATOM 707 N N . LYS A 1 93 ? 17.442 9.307 -17.130 1.00 83.69 93 LYS A N 1
ATOM 708 C CA . LYS A 1 93 ? 17.158 10.273 -18.206 1.00 83.69 93 LYS A CA 1
ATOM 709 C C . LYS A 1 93 ? 15.956 11.164 -17.880 1.00 83.69 93 LYS A C 1
ATOM 711 O O . LYS A 1 93 ? 16.009 12.358 -18.147 1.00 83.69 93 LYS A O 1
ATOM 716 N N . TYR A 1 94 ? 14.885 10.601 -17.323 1.00 84.94 94 TYR A N 1
ATOM 717 C CA . TYR A 1 94 ? 13.687 11.354 -16.945 1.00 84.94 94 TYR A CA 1
ATOM 718 C C . TYR A 1 94 ? 13.916 12.248 -15.718 1.00 84.94 94 TYR A C 1
ATOM 720 O O . TYR A 1 94 ? 13.424 13.370 -15.666 1.00 84.94 94 TYR A O 1
ATOM 728 N N . GLN A 1 95 ? 14.692 11.780 -14.739 1.00 82.44 95 GLN A N 1
ATOM 729 C CA . GLN A 1 95 ? 15.041 12.557 -13.553 1.00 82.44 95 GLN A CA 1
ATOM 730 C C . GLN A 1 95 ? 15.909 13.770 -13.916 1.00 82.44 95 GLN A C 1
ATOM 732 O O . GLN A 1 95 ? 15.639 14.869 -13.438 1.00 82.44 95 GLN A O 1
ATOM 737 N N . HIS A 1 96 ? 16.887 13.596 -14.808 1.00 78.31 96 HIS A N 1
ATOM 738 C CA . HIS A 1 96 ? 17.790 14.670 -15.232 1.00 78.31 96 HIS A CA 1
ATOM 739 C C . HIS A 1 96 ? 17.274 15.512 -16.408 1.00 78.31 96 HIS A C 1
ATOM 741 O O . HIS A 1 96 ? 17.864 16.544 -16.715 1.00 78.31 96 HIS A O 1
ATOM 747 N N . SER A 1 97 ? 16.153 15.157 -17.051 1.00 79.19 97 SER A N 1
ATOM 748 C CA . SER A 1 97 ? 15.608 15.965 -18.157 1.00 79.19 97 SER A CA 1
ATOM 749 C C . SER A 1 97 ? 15.139 17.355 -17.719 1.00 79.19 97 SER A C 1
ATOM 751 O O . SER A 1 97 ? 14.991 18.237 -18.557 1.00 79.19 97 SER A O 1
ATOM 753 N N . LYS A 1 98 ? 14.876 17.553 -16.422 1.00 66.44 98 LYS A N 1
ATOM 754 C CA . LYS A 1 98 ? 14.503 18.854 -15.846 1.00 66.44 98 LYS A CA 1
ATOM 755 C C . LYS A 1 98 ? 15.704 19.681 -15.386 1.00 66.44 98 LYS A C 1
ATOM 757 O O . LYS A 1 98 ? 15.548 20.865 -15.127 1.00 66.44 98 LYS A O 1
ATOM 762 N N . GLU A 1 99 ? 16.880 19.070 -15.291 1.00 65.00 99 GLU A N 1
ATOM 763 C CA . GLU A 1 99 ? 18.100 19.716 -14.800 1.00 65.00 99 GLU A CA 1
ATOM 764 C C . GLU A 1 99 ? 18.879 20.413 -15.927 1.00 65.00 99 GLU A C 1
ATOM 766 O O . GLU A 1 99 ? 19.655 21.315 -15.661 1.00 65.00 99 GLU A O 1
ATOM 771 N N . SER A 1 100 ? 18.617 20.067 -17.196 1.00 52.59 100 SER A N 1
ATOM 77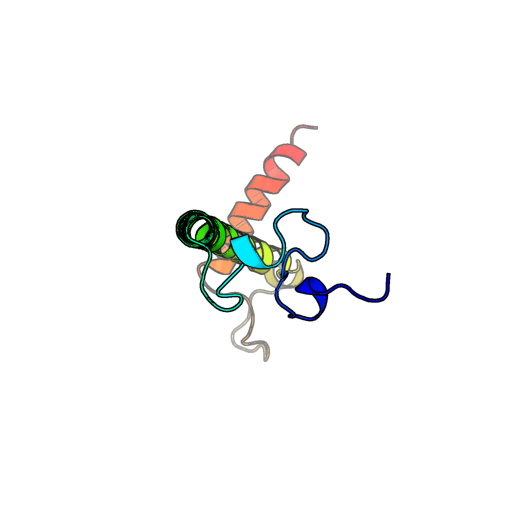2 C CA . SER A 1 100 ? 19.177 20.752 -18.377 1.00 52.59 100 SER A CA 1
ATOM 773 C C . SER A 1 100 ? 18.404 22.009 -18.819 1.00 52.59 100 SER A C 1
ATOM 775 O O . SER A 1 100 ? 18.766 22.604 -19.829 1.00 52.59 100 SER A O 1
ATOM 777 N N . TYR A 1 101 ? 17.326 22.387 -18.118 1.00 51.00 101 TYR A N 1
ATOM 778 C CA . TYR A 1 101 ? 16.503 23.580 -18.393 1.00 51.00 101 TYR A CA 1
ATOM 779 C C . TYR A 1 101 ? 16.668 24.639 -17.281 1.00 51.00 101 TYR A C 1
ATOM 781 O O . TYR A 1 101 ? 15.694 25.220 -16.811 1.00 51.00 101 TYR A O 1
ATOM 789 N N . ASN A 1 102 ? 17.902 24.826 -16.809 1.00 40.66 102 ASN A N 1
ATOM 790 C CA . ASN A 1 102 ? 18.372 25.970 -16.020 1.00 40.66 102 ASN A CA 1
ATOM 791 C C . ASN A 1 102 ? 19.830 26.239 -16.387 1.00 40.66 102 ASN A C 1
ATOM 793 O O . ASN A 1 102 ? 20.603 25.255 -16.411 1.00 40.66 102 ASN A O 1
#

Radius of gyration: 24.09 Å; chains: 1; bounding box: 56×39×47 Å

Foldseek 3Di:
DPDDCVRVVHDDCPPVDPCPPPVCPVVPDDPPVVVVVVVVCCVVVVVVVVVVVLVVLLVVDDPCLVVDPDDPPDPCPPRDDDPSVVSNVVVVCVVCVVVVVD

pLDDT: mean 80.98, std 11.51, range [40.66, 95.69]

Sequence (102 aa):
GHGGCMQMGGICIGCTMPGFPDKFSPIYETPPGSLLSSNTARVAGGFMRRMRDVSRADKNMSTRWDRDAPSGWRRERTGPRGAVKLLHKFYGKYQHSKESYN